Protein AF-A0A261Q715-F1 (afdb_monomer)

pLDDT: mean 82.2, std 13.96, range [48.34, 96.31]

Radius of gyration: 22.32 Å; Cα contacts (8 Å, |Δi|>4): 81; chains: 1; bounding box: 46×29×71 Å

Solvent-accessible surface area (backbone atoms only — not comparable to full-atom values): 5832 Å² total; per-residue (Å²): 136,83,77,63,60,71,58,53,53,52,51,53,54,50,52,54,53,49,51,52,50,48,55,51,48,52,49,50,62,64,71,68,46,83,62,63,54,37,43,53,63,55,51,12,60,76,69,74,50,51,50,66,56,49,53,38,23,46,75,74,29,42,68,35,86,84,82,64,47,71,47,60,46,64,61,49,73,46,96,87,72,46,55,36,26,38,52,69,48,51,51,58,53,47,50,72,75,63,75,124

Nearest PDB structures (foldseek):
  2qww-assembly3_F  TM=3.209E-01  e=4.048E-01  Listeria monocytogenes serotype 4b str. F2365
  2kvv-assembly1_A  TM=5.086E-01  e=2.121E+00  Klebsiella pneumoniae subsp. pneumoniae MGH 78578
  3mcz-assembly1_B  TM=2.932E-01  e=1.985E+00  Burkholderia thailandensis E264
  6j0e-assembly1_A  TM=2.622E-01  e=6.988E+00  Corynebacterium glutamicum ATCC 13032

Foldseek 3Di:
DDDPPVVVVVVVVVVVVVVVVVVVVVVVVVPPDPQQWDFLVRLCVVVVHDSVVLVCLAPVADQQPPPRDGHHQDWDQDPVRTTIHGPVSSVVSVCSRPVD

Structure (mmCIF, N/CA/C/O backbone):
data_AF-A0A261Q715-F1
#
_entry.id   AF-A0A261Q715-F1
#
loop_
_atom_site.group_PDB
_atom_site.id
_atom_site.type_symbol
_atom_site.label_atom_id
_atom_site.label_alt_id
_atom_site.label_comp_id
_atom_site.label_asym_id
_atom_site.label_entity_id
_atom_site.label_seq_id
_atom_site.pdbx_PDB_ins_code
_atom_site.Cartn_x
_atom_site.Cartn_y
_atom_site.Cartn_z
_atom_site.occupancy
_atom_site.B_iso_or_equiv
_atom_site.auth_seq_id
_atom_site.auth_comp_id
_atom_site.auth_asym_id
_atom_site.auth_atom_id
_atom_site.pdbx_PDB_model_num
ATOM 1 N N . MET A 1 1 ? 26.412 -16.867 -49.022 1.00 48.88 1 MET A N 1
ATOM 2 C CA . MET A 1 1 ? 25.679 -15.708 -48.476 1.00 48.88 1 MET A CA 1
ATOM 3 C C . MET A 1 1 ? 26.417 -15.326 -47.204 1.00 48.88 1 MET A C 1
ATOM 5 O O . MET A 1 1 ? 26.223 -15.963 -46.178 1.00 48.88 1 MET A O 1
ATOM 9 N N . GLU A 1 2 ? 27.410 -14.446 -47.324 1.00 55.16 2 GLU A N 1
ATOM 10 C CA . GLU A 1 2 ? 28.254 -14.049 -46.194 1.00 55.16 2 GLU A CA 1
ATOM 11 C C . GLU A 1 2 ? 27.473 -13.051 -45.346 1.00 55.16 2 GLU A C 1
ATOM 13 O O . GLU A 1 2 ? 27.098 -11.979 -45.815 1.00 55.16 2 GLU A O 1
ATOM 18 N N . VAL A 1 3 ? 27.157 -13.434 -44.112 1.00 56.66 3 VAL A N 1
ATOM 19 C CA . VAL A 1 3 ? 26.528 -12.525 -43.157 1.00 56.66 3 VAL A CA 1
ATOM 20 C C . VAL A 1 3 ? 27.563 -11.453 -42.828 1.00 56.66 3 VAL A C 1
ATOM 22 O O . VAL A 1 3 ? 28.637 -11.767 -42.320 1.00 56.66 3 VAL A O 1
ATOM 25 N N . HIS A 1 4 ? 27.266 -10.192 -43.145 1.00 55.81 4 HIS A N 1
ATOM 26 C CA . HIS A 1 4 ? 28.102 -9.045 -42.798 1.00 55.81 4 HIS A CA 1
ATOM 27 C C . HIS A 1 4 ? 28.127 -8.856 -41.269 1.00 55.81 4 HIS A C 1
ATOM 29 O O . HIS A 1 4 ? 27.371 -8.088 -40.676 1.00 55.81 4 HIS A O 1
ATOM 35 N N . ILE A 1 5 ? 29.044 -9.574 -40.614 1.00 61.03 5 ILE A N 1
ATOM 36 C CA . ILE A 1 5 ? 29.339 -9.502 -39.175 1.00 61.03 5 ILE A CA 1
ATOM 37 C C . ILE A 1 5 ? 29.546 -8.052 -38.665 1.00 61.03 5 ILE A C 1
ATOM 39 O O . ILE A 1 5 ? 29.092 -7.754 -37.560 1.00 61.03 5 ILE A O 1
ATOM 43 N N . PRO A 1 6 ? 30.152 -7.106 -39.420 1.00 71.94 6 PRO A N 1
ATOM 44 C CA . PRO A 1 6 ? 30.354 -5.736 -38.936 1.00 71.94 6 PRO A CA 1
ATOM 45 C C . PRO A 1 6 ? 29.058 -4.948 -38.706 1.00 71.94 6 PRO A C 1
ATOM 47 O O . PRO A 1 6 ? 28.994 -4.108 -37.809 1.00 71.94 6 PRO A O 1
ATOM 50 N N . GLU A 1 7 ? 28.028 -5.199 -39.510 1.00 71.69 7 GLU A N 1
ATOM 51 C CA . GLU A 1 7 ? 26.746 -4.493 -39.425 1.00 71.69 7 GLU A CA 1
ATOM 52 C C . GLU A 1 7 ? 25.913 -5.020 -38.257 1.00 71.69 7 GLU A C 1
ATOM 54 O O . GLU A 1 7 ? 25.333 -4.233 -37.508 1.00 71.69 7 GLU A O 1
ATOM 59 N N . LEU A 1 8 ? 25.959 -6.335 -38.022 1.00 73.56 8 LEU A N 1
ATOM 60 C CA . LEU A 1 8 ? 25.335 -6.969 -36.863 1.00 73.56 8 LEU A CA 1
ATOM 61 C C . LEU A 1 8 ? 25.945 -6.470 -35.545 1.00 73.56 8 LEU A C 1
ATOM 63 O O . LEU A 1 8 ? 25.216 -6.110 -34.623 1.00 73.56 8 LEU A O 1
ATOM 67 N N . THR A 1 9 ? 27.274 -6.365 -35.466 1.00 76.75 9 THR A N 1
ATOM 68 C CA . THR A 1 9 ? 27.962 -5.835 -34.276 1.00 76.75 9 THR A CA 1
ATOM 69 C C . THR A 1 9 ? 27.610 -4.368 -34.014 1.00 76.75 9 THR A C 1
ATOM 71 O O . THR A 1 9 ? 27.403 -3.976 -32.862 1.00 76.75 9 THR A O 1
ATOM 74 N N . LYS A 1 10 ? 27.478 -3.548 -35.068 1.00 79.44 10 LYS A N 1
ATOM 75 C CA . LYS A 1 10 ? 27.022 -2.152 -34.942 1.00 79.44 10 LYS A CA 1
ATOM 76 C C . LYS A 1 10 ? 25.588 -2.065 -34.416 1.00 79.44 10 LYS A C 1
ATOM 78 O O . LYS A 1 10 ? 25.329 -1.258 -33.527 1.00 79.44 10 LYS A O 1
ATOM 83 N N . LEU A 1 11 ? 24.688 -2.911 -34.918 1.00 80.75 11 LEU A N 1
ATOM 84 C CA . LEU A 1 11 ? 23.298 -2.992 -34.456 1.00 80.75 11 LEU A CA 1
ATOM 85 C C . LEU A 1 11 ? 23.208 -3.396 -32.980 1.00 80.75 11 LEU A C 1
ATOM 87 O O . LEU A 1 11 ? 22.521 -2.731 -32.210 1.00 80.75 11 LEU A O 1
ATOM 91 N N . LEU A 1 12 ? 23.952 -4.421 -32.560 1.00 76.62 12 LEU A N 1
ATOM 92 C CA . LEU A 1 12 ? 23.971 -4.866 -31.162 1.00 76.62 12 LEU A CA 1
ATOM 93 C C . LEU A 1 12 ? 24.499 -3.775 -30.221 1.00 76.62 12 LEU A C 1
ATOM 95 O O . LEU A 1 12 ? 23.894 -3.497 -29.190 1.00 76.62 12 LEU A O 1
ATOM 99 N N . THR A 1 13 ? 25.555 -3.070 -30.632 1.00 82.12 13 THR A N 1
ATOM 100 C CA . THR A 1 13 ? 26.111 -1.955 -29.850 1.00 82.12 13 THR A CA 1
ATOM 101 C C . THR A 1 13 ? 25.099 -0.813 -29.688 1.00 82.12 13 THR A C 1
ATOM 103 O O . THR A 1 13 ? 25.008 -0.207 -28.621 1.00 82.12 13 THR A O 1
ATOM 106 N N . GLN A 1 14 ? 24.307 -0.515 -30.725 1.00 85.00 14 GLN A N 1
ATOM 107 C CA . GLN A 1 14 ? 23.246 0.495 -30.650 1.00 85.00 14 GLN A CA 1
ATOM 108 C C . GLN A 1 14 ? 22.105 0.070 -29.718 1.00 85.00 14 GLN A C 1
ATOM 110 O O . GLN A 1 14 ? 21.614 0.896 -28.950 1.00 85.00 14 GLN A O 1
ATOM 115 N N . VAL A 1 15 ? 21.715 -1.207 -29.742 1.00 82.62 15 VAL A N 1
ATOM 116 C CA . VAL A 1 15 ? 20.693 -1.759 -28.837 1.00 82.62 15 VAL A CA 1
ATOM 117 C C . VAL A 1 15 ? 21.141 -1.675 -27.374 1.00 82.62 15 VAL A C 1
ATOM 119 O O . VAL A 1 15 ? 20.350 -1.263 -26.522 1.00 82.62 15 VAL A O 1
ATOM 122 N N . ASP A 1 16 ? 22.406 -1.975 -27.074 1.00 82.56 16 ASP A N 1
ATOM 123 C CA . ASP A 1 16 ? 22.956 -1.869 -25.714 1.00 82.56 16 ASP A CA 1
ATOM 124 C C . ASP A 1 16 ? 23.015 -0.420 -25.216 1.00 82.56 16 ASP A C 1
ATOM 12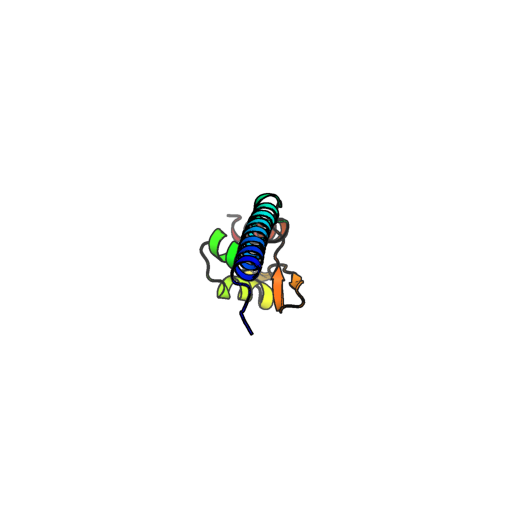6 O O . ASP A 1 16 ? 22.712 -0.128 -24.053 1.00 82.56 16 ASP A O 1
ATOM 130 N N . LEU A 1 17 ? 23.379 0.517 -26.095 1.00 88.12 17 LEU A N 1
ATOM 131 C CA . LEU A 1 17 ? 23.379 1.948 -25.789 1.00 88.12 17 LEU A CA 1
ATOM 132 C C . LEU A 1 17 ? 21.967 2.459 -25.495 1.00 88.12 17 LEU A C 1
ATOM 134 O O . LEU A 1 17 ? 21.769 3.155 -24.497 1.00 88.12 17 LEU A O 1
ATOM 138 N N . LEU A 1 18 ? 20.988 2.074 -26.316 1.00 82.12 18 LEU A N 1
ATOM 139 C CA . LEU A 1 18 ? 19.586 2.443 -26.126 1.00 82.12 18 LEU A CA 1
ATOM 140 C C . LEU A 1 18 ? 19.010 1.836 -24.844 1.00 82.12 18 LEU A C 1
ATOM 142 O O . LEU A 1 18 ? 18.349 2.543 -24.088 1.00 82.12 18 LEU A O 1
ATOM 146 N N . SER A 1 19 ? 19.317 0.572 -24.546 1.00 79.25 19 SER A N 1
ATOM 147 C CA . SER A 1 19 ? 18.870 -0.098 -23.315 1.00 79.25 19 SER A CA 1
ATOM 148 C C . SER A 1 19 ? 19.431 0.591 -22.070 1.00 79.25 19 SER A C 1
ATOM 150 O O . SER A 1 19 ? 18.693 0.899 -21.135 1.00 79.25 19 SER A O 1
ATOM 152 N N . ASN A 1 20 ? 20.720 0.943 -22.087 1.00 81.44 20 ASN A N 1
ATOM 153 C CA . ASN A 1 20 ? 21.346 1.698 -21.002 1.00 81.44 20 ASN A CA 1
AT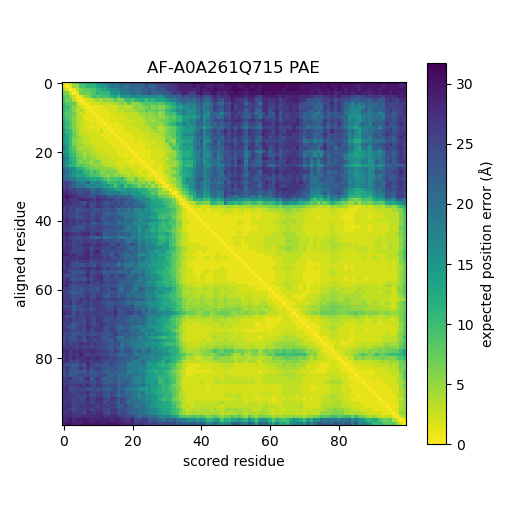OM 154 C C . ASN A 1 20 ? 20.756 3.106 -20.834 1.00 81.44 20 ASN A C 1
ATOM 156 O O . ASN A 1 20 ? 20.605 3.582 -19.705 1.00 81.44 20 ASN A O 1
ATOM 160 N N . GLN A 1 21 ? 20.430 3.791 -21.933 1.00 78.88 21 GLN A N 1
ATOM 161 C CA . GLN A 1 21 ? 19.768 5.095 -21.880 1.00 78.88 21 GLN A CA 1
ATOM 162 C C . GLN A 1 21 ? 18.347 4.983 -21.320 1.00 78.88 21 GLN A C 1
ATOM 164 O O . GLN A 1 21 ? 17.981 5.797 -20.472 1.00 78.88 21 GLN A O 1
ATOM 169 N N . LEU A 1 22 ? 17.590 3.952 -21.709 1.00 77.88 22 LEU A N 1
ATOM 170 C CA . LEU A 1 22 ? 16.246 3.696 -21.194 1.00 77.88 22 LEU A CA 1
ATOM 171 C C . LEU A 1 22 ? 16.275 3.444 -19.684 1.00 77.88 22 LEU A C 1
ATOM 173 O O . LEU A 1 22 ? 15.578 4.130 -18.946 1.00 77.88 22 LEU A O 1
ATOM 177 N N . SER A 1 23 ? 17.158 2.562 -19.205 1.00 67.56 23 SER A N 1
ATOM 178 C CA . SER A 1 23 ? 17.278 2.268 -17.771 1.00 67.56 23 SER A CA 1
ATOM 179 C C . SER A 1 23 ? 17.727 3.480 -16.949 1.00 67.56 23 SER A C 1
ATOM 181 O O . SER A 1 23 ? 17.283 3.671 -15.816 1.00 67.56 23 SER A O 1
ATOM 183 N N . ARG A 1 24 ? 18.588 4.346 -17.503 1.00 73.50 24 ARG A N 1
ATOM 184 C CA . ARG A 1 24 ? 18.956 5.617 -16.854 1.00 73.50 24 ARG A CA 1
ATOM 185 C C . ARG A 1 24 ? 17.787 6.596 -16.821 1.00 73.50 24 ARG A C 1
ATOM 187 O O . ARG A 1 24 ? 17.591 7.246 -15.799 1.00 73.50 24 ARG A O 1
ATOM 194 N N . MET A 1 25 ? 17.011 6.695 -17.900 1.00 70.69 25 MET A N 1
ATOM 195 C CA . MET A 1 25 ? 15.800 7.515 -17.930 1.00 70.69 25 MET A CA 1
ATOM 196 C C . MET A 1 25 ? 14.771 6.996 -16.932 1.00 70.69 25 MET A C 1
ATOM 198 O O . MET A 1 25 ? 14.284 7.787 -16.138 1.00 70.69 25 MET A O 1
ATOM 202 N N . GLU A 1 26 ? 14.502 5.692 -16.894 1.00 64.06 26 GLU A N 1
ATOM 203 C CA . GLU A 1 26 ? 13.641 5.054 -15.894 1.00 64.06 26 GLU A CA 1
ATOM 204 C C . GLU A 1 26 ? 14.096 5.404 -14.477 1.00 64.06 26 GLU A C 1
ATOM 206 O O . GLU A 1 26 ? 13.304 5.896 -13.676 1.00 64.06 26 GLU A O 1
ATOM 211 N N . ARG A 1 27 ? 15.391 5.264 -14.178 1.00 63.97 27 ARG A N 1
ATOM 212 C CA . ARG A 1 27 ? 15.949 5.640 -12.876 1.00 63.97 27 ARG A CA 1
ATOM 213 C C . ARG A 1 27 ? 15.741 7.121 -12.552 1.00 63.97 27 ARG A C 1
ATOM 215 O O . ARG A 1 27 ? 15.326 7.433 -11.443 1.00 63.97 27 ARG A O 1
ATOM 222 N N . LEU A 1 28 ? 15.940 8.022 -13.515 1.00 55.75 28 LEU A N 1
ATOM 223 C CA . LEU A 1 28 ? 15.682 9.457 -13.349 1.00 55.75 28 LEU A CA 1
ATOM 224 C C . LEU A 1 28 ? 14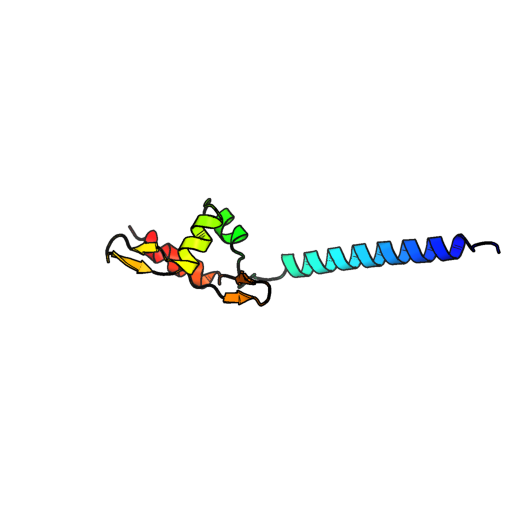.185 9.774 -13.187 1.00 55.75 28 LEU A C 1
ATOM 226 O O . LEU A 1 28 ? 13.834 10.647 -12.393 1.00 55.75 28 LEU A O 1
ATOM 230 N N . PHE A 1 29 ? 13.302 9.046 -13.875 1.00 56.44 29 PHE A N 1
ATOM 231 C CA . PHE A 1 29 ? 11.854 9.111 -13.672 1.00 56.44 29 PHE A CA 1
ATOM 232 C C . PHE A 1 29 ? 11.464 8.643 -12.261 1.00 56.44 29 PHE A C 1
ATOM 234 O O . PHE A 1 29 ? 10.548 9.211 -11.668 1.00 56.44 29 PHE A O 1
ATOM 241 N N . PHE A 1 30 ? 12.168 7.656 -11.696 1.00 53.16 30 PHE A N 1
ATOM 242 C CA . PHE A 1 30 ? 11.911 7.150 -10.346 1.00 53.16 30 PHE A CA 1
ATOM 243 C C . PHE A 1 30 ? 12.552 7.983 -9.225 1.00 53.16 30 PHE A C 1
ATOM 245 O O . PHE A 1 30 ? 11.977 8.036 -8.137 1.00 53.16 30 PHE A O 1
ATOM 252 N N . GLU A 1 31 ? 13.705 8.614 -9.467 1.00 55.03 31 GLU A N 1
ATOM 253 C CA . GLU A 1 31 ? 14.466 9.387 -8.471 1.00 55.03 31 GLU A CA 1
ATOM 254 C C . GLU A 1 31 ? 14.004 10.852 -8.352 1.00 55.03 31 GLU A C 1
ATOM 256 O O . GLU A 1 31 ? 14.163 11.441 -7.286 1.00 55.03 31 GLU A O 1
ATOM 261 N N . LYS A 1 32 ? 13.403 11.452 -9.395 1.00 48.91 32 LYS A N 1
ATOM 262 C CA . LYS A 1 32 ? 12.966 12.867 -9.372 1.00 48.91 32 LYS A CA 1
ATOM 263 C C . LYS A 1 32 ? 11.486 13.117 -9.086 1.00 48.91 32 LYS A C 1
ATOM 265 O O . LYS A 1 32 ? 11.083 14.275 -9.008 1.00 48.91 32 LYS A O 1
ATOM 270 N N . GLN A 1 33 ? 10.668 12.083 -8.934 1.00 48.34 33 GLN A N 1
ATOM 271 C CA . GLN A 1 33 ? 9.291 12.286 -8.500 1.00 48.34 33 GLN A CA 1
ATOM 272 C C . GLN A 1 33 ? 9.259 12.295 -6.971 1.00 48.34 33 GLN A C 1
ATOM 274 O O . GLN A 1 33 ? 9.464 11.256 -6.346 1.00 48.34 33 GLN A O 1
ATOM 279 N N . ASP A 1 34 ? 8.911 13.441 -6.372 1.00 50.91 34 ASP A N 1
ATOM 280 C CA . ASP A 1 34 ? 7.969 13.425 -5.248 1.00 50.91 34 ASP A CA 1
ATOM 281 C C . ASP A 1 34 ? 6.925 12.384 -5.634 1.00 50.91 34 ASP A C 1
ATOM 283 O O . ASP A 1 34 ? 6.218 12.594 -6.614 1.00 50.91 34 ASP A O 1
ATOM 287 N N . LYS A 1 35 ? 6.923 11.198 -5.024 1.00 59.25 35 LYS A N 1
ATOM 288 C CA . LYS A 1 35 ? 5.961 10.157 -5.387 1.00 59.25 35 LYS A CA 1
ATOM 289 C C . LYS A 1 35 ? 4.684 10.503 -4.630 1.00 59.25 35 LYS A C 1
ATOM 291 O O . LYS A 1 35 ? 4.570 10.083 -3.476 1.00 59.25 35 LYS A O 1
ATOM 296 N N . PRO A 1 36 ? 3.697 11.228 -5.213 1.00 67.94 36 PRO A N 1
ATOM 297 C CA . PRO A 1 36 ? 2.440 11.469 -4.517 1.00 67.94 36 PRO A CA 1
ATOM 298 C C . PRO A 1 36 ? 1.767 10.148 -4.157 1.00 67.94 36 PRO A C 1
ATOM 300 O O . PRO A 1 36 ? 0.975 10.125 -3.222 1.00 67.94 36 PRO A O 1
ATOM 303 N N . PHE A 1 37 ? 2.109 9.062 -4.866 1.00 82.81 37 PHE A N 1
ATOM 304 C CA . PHE A 1 37 ? 1.588 7.723 -4.660 1.00 82.81 37 PHE A CA 1
ATOM 305 C C . PHE A 1 37 ? 2.673 6.704 -4.299 1.00 82.81 37 PHE A C 1
ATOM 307 O O . PHE A 1 37 ? 3.633 6.497 -5.040 1.00 82.81 37 PHE A O 1
ATOM 314 N N . LEU A 1 38 ? 2.433 5.990 -3.210 1.00 89.50 38 LEU A N 1
ATOM 315 C CA . LEU A 1 38 ? 3.182 4.839 -2.729 1.00 89.50 38 LEU 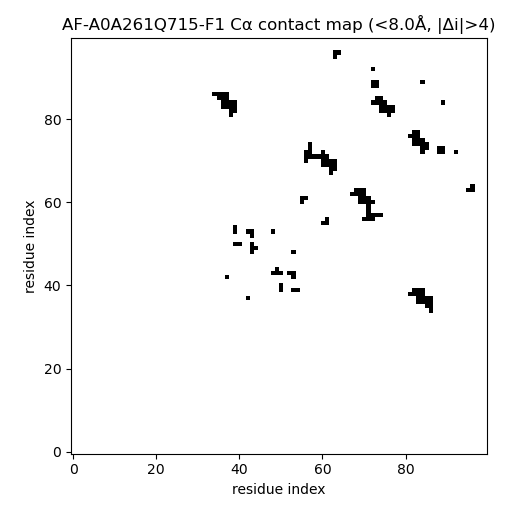A CA 1
ATOM 316 C C . LEU A 1 38 ? 2.515 3.550 -3.216 1.00 89.50 38 LEU A C 1
ATOM 318 O O . LEU A 1 38 ? 1.290 3.478 -3.360 1.00 89.50 38 LEU A O 1
ATOM 322 N N . THR A 1 39 ? 3.309 2.523 -3.495 1.00 92.50 39 THR A N 1
ATOM 323 C CA . THR A 1 39 ? 2.787 1.170 -3.724 1.00 92.50 39 THR A CA 1
ATOM 324 C C . THR A 1 39 ? 2.479 0.478 -2.395 1.00 92.50 39 THR A C 1
ATOM 326 O O . THR A 1 39 ? 2.906 0.921 -1.331 1.00 92.50 39 THR A O 1
ATOM 329 N N . VAL A 1 40 ? 1.755 -0.644 -2.444 1.00 93.06 40 VAL A N 1
ATOM 330 C CA . VAL A 1 40 ? 1.520 -1.490 -1.258 1.00 93.06 40 VAL A CA 1
ATOM 331 C C . VAL A 1 40 ? 2.837 -1.890 -0.592 1.00 93.06 40 VAL A C 1
ATOM 333 O O . VAL A 1 40 ? 2.938 -1.817 0.628 1.00 93.06 40 VAL A O 1
ATOM 336 N N . THR A 1 41 ? 3.830 -2.278 -1.391 1.00 91.50 41 THR A N 1
ATOM 337 C CA . THR A 1 41 ? 5.135 -2.742 -0.914 1.00 91.50 41 THR A CA 1
ATOM 338 C C . THR A 1 41 ? 5.953 -1.605 -0.298 1.00 91.50 41 THR A C 1
ATOM 340 O O . THR A 1 41 ? 6.595 -1.808 0.732 1.00 91.50 41 THR A O 1
ATOM 343 N N . ASP A 1 42 ? 5.870 -0.388 -0.852 1.00 91.38 42 ASP A N 1
ATOM 344 C CA . ASP A 1 42 ? 6.504 0.797 -0.252 1.00 91.38 42 ASP A CA 1
ATOM 345 C C . ASP A 1 42 ? 5.932 1.063 1.148 1.00 91.38 42 ASP A C 1
ATOM 347 O O . ASP A 1 42 ? 6.678 1.198 2.115 1.00 91.38 42 ASP A O 1
ATOM 351 N N . VAL A 1 43 ? 4.600 1.062 1.277 1.00 92.44 43 VAL A N 1
ATOM 352 C CA . VAL A 1 43 ? 3.917 1.295 2.561 1.00 92.44 43 VAL A CA 1
ATOM 353 C C . VAL A 1 43 ? 4.192 0.174 3.562 1.00 92.44 43 VAL A C 1
ATOM 355 O O . VAL A 1 43 ? 4.410 0.435 4.744 1.00 92.44 43 VAL A O 1
ATOM 358 N N . ALA A 1 44 ? 4.197 -1.077 3.104 1.00 92.88 44 ALA A N 1
ATOM 359 C CA . ALA A 1 44 ? 4.529 -2.231 3.930 1.00 92.88 44 ALA A CA 1
ATOM 360 C C . ALA A 1 44 ? 5.948 -2.108 4.504 1.00 92.88 44 ALA A C 1
ATOM 362 O O . ALA A 1 44 ? 6.149 -2.294 5.704 1.00 92.88 44 ALA A O 1
ATOM 363 N N . THR A 1 45 ? 6.906 -1.700 3.670 1.00 92.00 45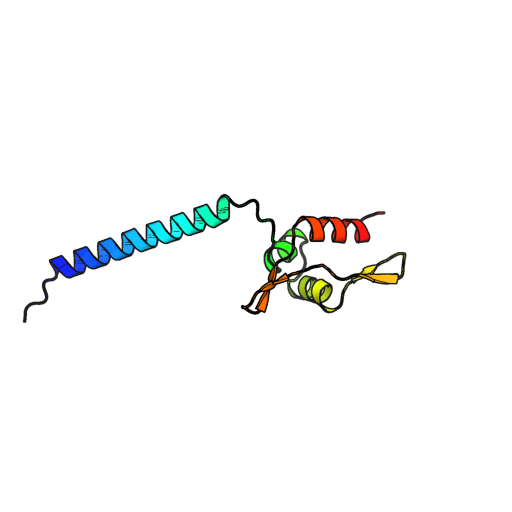 THR A N 1
ATOM 364 C CA . THR A 1 45 ? 8.294 -1.460 4.078 1.00 92.00 45 THR A CA 1
ATOM 365 C C . THR A 1 45 ? 8.394 -0.302 5.073 1.00 92.00 45 THR A C 1
ATOM 367 O O . THR A 1 45 ? 9.007 -0.458 6.128 1.00 92.00 45 THR A O 1
ATOM 370 N N . GLU A 1 46 ? 7.748 0.833 4.783 1.00 90.31 46 GLU A N 1
ATOM 371 C CA . GLU A 1 46 ? 7.769 2.037 5.628 1.00 90.31 46 GLU A CA 1
ATOM 372 C C . GLU A 1 46 ? 7.204 1.757 7.032 1.00 90.31 46 GLU A C 1
ATOM 374 O O . GLU A 1 46 ? 7.773 2.185 8.035 1.00 90.31 46 GLU A O 1
ATOM 379 N N . LEU A 1 47 ? 6.134 0.960 7.120 1.00 89.88 47 LEU A N 1
ATOM 380 C CA . LEU A 1 47 ? 5.481 0.619 8.387 1.00 89.88 47 LEU A CA 1
ATOM 381 C C . LEU A 1 47 ? 5.997 -0.667 9.041 1.00 89.88 47 LEU A C 1
ATOM 383 O O . LEU A 1 47 ? 5.530 -1.018 10.125 1.00 89.88 47 LEU A O 1
ATOM 387 N N . ARG A 1 48 ? 6.944 -1.373 8.407 1.00 91.94 48 ARG A N 1
ATOM 388 C CA . ARG A 1 48 ? 7.429 -2.700 8.833 1.00 91.94 48 ARG A CA 1
ATOM 389 C C . ARG A 1 48 ? 6.287 -3.705 9.029 1.00 91.94 48 ARG A C 1
ATOM 391 O O . ARG A 1 48 ? 6.239 -4.449 10.007 1.00 91.94 48 ARG A O 1
ATOM 398 N N . LEU A 1 49 ? 5.352 -3.705 8.086 1.00 93.38 49 LEU A N 1
ATOM 399 C CA . LEU A 1 49 ? 4.203 -4.604 8.025 1.00 93.38 49 LEU A CA 1
ATOM 400 C C . LEU A 1 49 ? 4.277 -5.465 6.764 1.00 93.38 49 LEU A C 1
ATOM 402 O O . LEU A 1 49 ? 5.076 -5.219 5.870 1.00 93.38 49 LEU A O 1
ATOM 406 N N . SER A 1 50 ? 3.421 -6.480 6.673 1.00 96.12 50 SER A N 1
ATOM 407 C CA . SER A 1 50 ? 3.297 -7.278 5.452 1.00 96.12 50 SER A CA 1
ATOM 408 C C . SER A 1 50 ? 2.381 -6.612 4.422 1.00 96.12 50 SER A C 1
ATOM 410 O O . SER A 1 50 ? 1.368 -6.004 4.780 1.00 96.12 50 SER A O 1
ATOM 412 N N . ASP A 1 51 ? 2.645 -6.838 3.132 1.00 93.56 51 ASP A N 1
ATOM 413 C CA . ASP A 1 51 ? 1.765 -6.433 2.024 1.00 93.56 51 ASP A CA 1
ATOM 414 C C . ASP A 1 51 ? 0.318 -6.907 2.221 1.00 93.56 51 ASP A C 1
ATOM 416 O O . ASP A 1 51 ? -0.636 -6.206 1.875 1.00 93.56 51 ASP A O 1
ATOM 420 N N . TYR A 1 52 ? 0.139 -8.095 2.808 1.00 96.31 52 TYR A N 1
ATOM 421 C CA . TYR A 1 52 ? -1.175 -8.630 3.161 1.00 96.31 52 TYR A CA 1
ATOM 422 C C . TYR A 1 52 ? -1.922 -7.717 4.141 1.00 96.31 52 TYR A C 1
ATOM 424 O O . TYR A 1 52 ? -3.111 -7.457 3.958 1.00 96.31 52 TYR A O 1
ATOM 432 N N . THR A 1 53 ? -1.225 -7.190 5.148 1.00 95.19 53 THR A N 1
ATOM 433 C CA . THR A 1 53 ? -1.803 -6.286 6.152 1.00 95.19 53 THR A CA 1
ATOM 434 C C . THR A 1 53 ? -2.256 -4.982 5.508 1.00 95.19 53 THR A C 1
ATOM 436 O O . THR A 1 53 ? -3.387 -4.548 5.721 1.00 95.19 53 THR A O 1
ATOM 439 N N . ILE A 1 54 ? -1.420 -4.403 4.644 1.00 96.19 54 ILE A N 1
ATOM 440 C CA . ILE A 1 54 ? -1.754 -3.171 3.921 1.00 96.19 54 ILE A CA 1
ATOM 441 C C . ILE A 1 54 ? -2.951 -3.402 2.984 1.00 96.19 54 ILE A C 1
ATOM 443 O O . ILE A 1 54 ? -3.916 -2.638 3.006 1.00 96.19 54 ILE A O 1
ATOM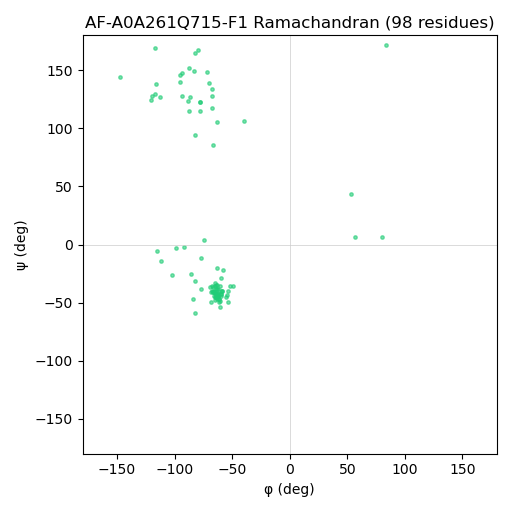 447 N N . LYS A 1 55 ? -2.975 -4.512 2.232 1.00 95.81 55 LYS A N 1
ATOM 448 C CA . LYS A 1 55 ? -4.137 -4.904 1.410 1.00 95.81 55 LYS A CA 1
ATOM 449 C C . LYS A 1 55 ? -5.399 -5.127 2.246 1.00 95.81 55 LYS A C 1
ATOM 451 O O . LYS A 1 55 ? -6.496 -4.813 1.780 1.00 95.81 55 LYS A O 1
ATOM 456 N N . ALA A 1 56 ? -5.279 -5.659 3.461 1.00 96.31 56 ALA A N 1
ATOM 457 C CA . ALA A 1 56 ? -6.410 -5.813 4.368 1.00 96.31 56 ALA A CA 1
ATOM 458 C C . ALA A 1 56 ? -6.944 -4.450 4.829 1.00 96.31 56 ALA A C 1
ATOM 460 O O . ALA A 1 56 ? -8.158 -4.257 4.837 1.00 96.31 56 ALA A O 1
ATOM 461 N N . TRP A 1 57 ? -6.079 -3.480 5.129 1.00 95.88 57 TRP A N 1
ATOM 462 C CA . TRP A 1 57 ? -6.506 -2.121 5.479 1.00 95.88 57 TRP A CA 1
ATOM 463 C C . TRP A 1 57 ? -7.201 -1.400 4.324 1.00 95.88 57 TRP A C 1
ATOM 465 O O . TRP A 1 57 ? -8.172 -0.685 4.558 1.00 95.88 57 TRP A O 1
ATOM 475 N N . ILE A 1 58 ? -6.769 -1.633 3.085 1.00 95.56 58 ILE A N 1
ATOM 476 C CA . ILE A 1 58 ? -7.435 -1.082 1.897 1.00 95.56 58 ILE A CA 1
ATOM 477 C C . ILE A 1 58 ? -8.817 -1.726 1.700 1.00 95.56 58 ILE A C 1
ATOM 479 O O . ILE A 1 58 ? -9.821 -1.038 1.541 1.00 95.56 58 ILE A O 1
ATOM 483 N N . ASN A 1 59 ? -8.897 -3.060 1.733 1.00 95.75 59 ASN A N 1
ATOM 484 C CA . ASN A 1 59 ? -10.120 -3.773 1.348 1.00 95.75 59 ASN A CA 1
ATOM 485 C C . ASN A 1 59 ? -11.144 -3.888 2.483 1.00 95.75 59 ASN A C 1
ATOM 487 O O . ASN A 1 59 ? -12.337 -3.636 2.289 1.00 95.75 59 ASN A O 1
ATOM 491 N N . LYS A 1 60 ? -10.678 -4.281 3.670 1.00 95.44 60 LYS A N 1
ATOM 492 C CA . LYS A 1 60 ? -11.502 -4.579 4.852 1.00 95.44 60 LYS A CA 1
ATOM 493 C C . LYS A 1 60 ? -11.486 -3.443 5.870 1.00 95.44 60 LYS A C 1
ATOM 495 O O . LYS A 1 60 ? -12.463 -3.273 6.588 1.00 95.44 60 LYS A O 1
ATOM 500 N N . GLY A 1 61 ? -10.422 -2.646 5.893 1.00 94.31 61 GLY A N 1
ATOM 501 C CA . GLY A 1 61 ? -10.221 -1.599 6.887 1.00 94.31 61 GLY A CA 1
ATOM 502 C C . GLY A 1 61 ? -9.618 -2.111 8.187 1.00 94.31 61 GLY A C 1
ATOM 503 O O . GLY A 1 61 ? -9.462 -3.311 8.417 1.00 94.31 61 GLY A O 1
ATOM 504 N N . ARG A 1 62 ? -9.259 -1.162 9.045 1.00 93.75 62 ARG A N 1
ATOM 505 C CA . ARG A 1 62 ? -8.731 -1.374 10.389 1.00 93.75 62 ARG A CA 1
ATOM 506 C C . ARG A 1 62 ? -9.711 -0.788 11.399 1.00 93.75 62 ARG A C 1
ATOM 508 O O . ARG A 1 62 ? -10.270 0.287 11.191 1.00 93.75 62 ARG A O 1
ATOM 515 N N . LYS A 1 63 ? -9.937 -1.501 12.500 1.00 93.44 63 LYS A N 1
ATOM 516 C CA . LYS A 1 63 ? -10.821 -1.041 13.575 1.00 93.44 63 LYS A CA 1
ATOM 517 C C . LYS A 1 63 ? -10.111 0.006 14.432 1.00 93.44 63 LYS A C 1
ATOM 519 O O . LYS A 1 63 ? -9.047 -0.280 14.978 1.00 93.44 63 LYS A O 1
ATOM 524 N N . HIS A 1 64 ? -10.697 1.192 14.552 1.00 91.19 64 HIS A N 1
ATOM 525 C CA . HIS A 1 64 ? -10.178 2.279 15.378 1.00 91.19 64 HIS A CA 1
ATOM 526 C C . HIS A 1 64 ? -10.259 1.909 16.870 1.00 91.19 64 HIS A C 1
ATOM 528 O O . HIS A 1 64 ? -11.314 1.438 17.310 1.00 91.19 64 HIS A O 1
ATOM 534 N N . PRO A 1 65 ? -9.197 2.129 17.669 1.00 86.06 65 PRO A N 1
ATOM 535 C CA . PRO A 1 65 ? -9.134 1.666 19.057 1.00 86.06 65 PRO A CA 1
ATOM 536 C C . PRO A 1 65 ? -10.203 2.305 19.954 1.00 86.06 65 PRO A C 1
ATOM 538 O O . PRO A 1 65 ? -10.868 1.599 20.706 1.00 86.06 65 PRO A O 1
ATOM 541 N N . GLN A 1 66 ? -10.423 3.617 19.827 1.00 87.06 66 GLN A N 1
ATOM 542 C CA . GLN A 1 66 ? -11.391 4.352 20.655 1.00 87.06 66 GLN A CA 1
ATOM 543 C C . GLN A 1 66 ? -12.835 4.232 20.137 1.00 87.06 66 GLN A C 1
ATOM 545 O O . GLN A 1 66 ? -13.714 3.715 20.819 1.00 87.06 66 GLN A O 1
ATOM 550 N N . THR A 1 67 ? -13.091 4.661 18.897 1.00 91.12 67 THR A N 1
ATOM 551 C CA . THR A 1 67 ? -14.456 4.731 18.339 1.00 91.12 67 THR A CA 1
ATOM 552 C C . THR A 1 67 ? -15.032 3.379 17.911 1.00 91.12 67 THR A C 1
ATOM 554 O O . THR A 1 67 ? -16.216 3.298 17.590 1.00 91.12 67 THR A O 1
ATOM 557 N N . ARG A 1 68 ? -14.210 2.319 17.850 1.00 89.06 68 ARG A N 1
ATOM 558 C CA . ARG A 1 68 ? -14.552 0.979 17.331 1.00 89.06 68 ARG A CA 1
ATOM 559 C C . ARG A 1 68 ? -15.074 0.945 15.887 1.00 89.06 68 ARG A C 1
ATOM 561 O O . ARG A 1 68 ? -15.448 -0.132 15.418 1.00 89.06 68 ARG A O 1
ATOM 568 N N . LYS A 1 69 ? -15.063 2.073 15.172 1.00 91.25 69 LYS A N 1
ATOM 569 C CA . LYS A 1 69 ? -15.431 2.163 13.755 1.00 91.25 69 LYS A CA 1
ATOM 570 C C . LYS A 1 69 ? -14.349 1.524 12.886 1.00 91.25 69 LYS A C 1
ATOM 572 O O . LYS A 1 69 ? -13.169 1.547 13.234 1.00 91.25 69 LYS A O 1
ATOM 577 N N . VAL A 1 70 ? -14.749 0.947 11.757 1.00 94.31 70 VAL A N 1
ATOM 578 C CA . VAL A 1 70 ? -13.819 0.412 10.755 1.00 94.31 70 VAL A CA 1
ATOM 579 C C . VAL A 1 70 ? -13.458 1.529 9.783 1.00 94.31 70 VAL A C 1
ATOM 581 O O . VAL A 1 70 ? -14.344 2.118 9.171 1.00 94.31 70 VAL A O 1
ATOM 584 N N . ILE A 1 71 ? -12.165 1.813 9.650 1.00 93.75 71 ILE A N 1
ATOM 585 C CA . ILE A 1 71 ? -11.626 2.864 8.782 1.00 93.75 71 ILE A CA 1
ATOM 586 C C . ILE A 1 71 ? -10.747 2.198 7.727 1.00 93.75 71 ILE A C 1
ATOM 588 O O . ILE A 1 71 ? -9.897 1.371 8.060 1.00 93.75 71 ILE A O 1
ATOM 592 N N . LYS A 1 72 ? -10.969 2.517 6.451 1.00 95.62 72 LYS A N 1
ATOM 593 C CA . LYS A 1 72 ? -10.182 1.973 5.337 1.00 95.62 72 LYS A CA 1
ATOM 594 C C . LYS A 1 72 ? -9.033 2.904 4.978 1.00 95.62 72 LYS A C 1
ATOM 596 O O . LYS A 1 72 ? -9.164 4.118 5.098 1.00 95.62 72 LYS A O 1
ATOM 601 N N . LEU A 1 73 ? -7.927 2.320 4.525 1.00 95.12 73 LEU A N 1
ATOM 602 C CA . LEU A 1 73 ? -6.847 3.078 3.903 1.00 95.12 73 LEU A CA 1
ATOM 603 C C . LEU A 1 73 ? -7.254 3.414 2.465 1.00 95.12 73 LEU A C 1
ATOM 605 O O . LEU A 1 73 ? -7.536 2.509 1.676 1.00 95.12 73 LEU A O 1
ATOM 609 N N . ASN A 1 74 ? -7.278 4.702 2.131 1.00 92.56 74 ASN A N 1
ATOM 610 C CA . ASN A 1 74 ? -7.605 5.149 0.783 1.00 92.56 74 ASN A CA 1
ATOM 611 C C . ASN A 1 74 ? -6.510 4.725 -0.202 1.00 92.56 74 ASN A C 1
ATOM 613 O O . ASN A 1 74 ? -5.325 4.989 -0.000 1.00 92.56 74 ASN A O 1
ATOM 617 N N . ALA A 1 75 ? -6.923 4.071 -1.284 1.00 93.88 75 ALA A N 1
ATOM 618 C CA . ALA A 1 75 ? -6.041 3.672 -2.368 1.00 93.88 75 ALA A CA 1
ATOM 619 C C . ALA A 1 75 ? -6.782 3.712 -3.707 1.00 93.88 75 ALA A C 1
ATOM 621 O O . ALA A 1 75 ? -7.957 3.355 -3.796 1.00 93.88 75 ALA A O 1
ATOM 622 N N . VAL A 1 76 ? -6.070 4.106 -4.758 1.00 90.12 76 VAL A N 1
ATOM 623 C CA . VAL A 1 76 ? -6.532 4.064 -6.145 1.00 90.12 76 VAL A CA 1
ATOM 624 C C . VAL A 1 76 ? -6.068 2.750 -6.760 1.00 90.12 76 VAL A C 1
ATOM 626 O O . VAL A 1 76 ? -4.885 2.413 -6.687 1.00 90.12 76 VAL A O 1
ATOM 629 N N . LYS A 1 77 ? -6.988 1.990 -7.353 1.00 89.00 77 LYS A N 1
ATOM 630 C CA . LYS A 1 77 ? -6.650 0.776 -8.100 1.00 89.00 77 LYS A CA 1
ATOM 631 C C . LYS A 1 77 ? -6.317 1.162 -9.542 1.00 89.00 77 LYS A C 1
ATOM 633 O O . LYS A 1 77 ? -7.103 1.860 -10.170 1.00 89.00 77 LYS A O 1
ATOM 638 N N . THR A 1 78 ? -5.156 0.749 -10.036 1.00 84.94 78 THR A N 1
ATOM 639 C CA . THR A 1 78 ? -4.760 0.943 -11.437 1.00 84.94 78 THR A CA 1
ATOM 640 C C . THR A 1 78 ? -5.373 -0.138 -12.324 1.00 84.94 78 THR A C 1
ATOM 642 O O . THR A 1 78 ? -5.786 -1.189 -11.827 1.00 84.94 78 THR A O 1
ATOM 645 N N . ASP A 1 79 ? -5.368 0.080 -13.639 1.00 77.44 79 ASP A N 1
ATOM 646 C CA . ASP A 1 79 ? -5.897 -0.879 -14.622 1.00 77.44 79 ASP A CA 1
ATOM 647 C C . ASP A 1 79 ? -5.176 -2.238 -14.573 1.00 77.44 79 ASP A C 1
ATOM 649 O O . ASP A 1 79 ? -5.789 -3.282 -14.776 1.00 77.44 79 ASP A O 1
ATOM 653 N N . GLY A 1 80 ? -3.896 -2.251 -14.178 1.00 80.62 80 GLY A N 1
ATOM 654 C CA . GLY A 1 80 ? -3.121 -3.474 -13.919 1.00 80.62 80 GLY A CA 1
ATOM 655 C C . GLY A 1 80 ? -3.473 -4.193 -12.608 1.00 80.62 80 GLY A C 1
ATOM 656 O O . GLY A 1 80 ? -2.812 -5.155 -12.232 1.00 80.62 80 GLY A O 1
ATOM 657 N N . GLY A 1 81 ? -4.473 -3.720 -11.861 1.00 82.19 81 GLY A N 1
ATOM 658 C CA . GLY A 1 81 ? -4.927 -4.340 -10.616 1.00 82.19 81 GLY A CA 1
ATOM 659 C C . GLY A 1 81 ? -4.081 -4.023 -9.379 1.00 82.19 81 GLY A C 1
ATOM 660 O O . GLY A 1 81 ? -4.348 -4.571 -8.307 1.00 82.19 81 GLY A O 1
ATOM 661 N N . HIS A 1 82 ? -3.100 -3.126 -9.491 1.00 87.06 82 HIS A N 1
ATOM 662 C CA . HIS A 1 82 ? -2.251 -2.699 -8.379 1.00 87.06 82 HIS A CA 1
ATOM 663 C C . HIS A 1 82 ? -2.878 -1.529 -7.611 1.00 87.06 82 HIS A C 1
ATOM 665 O O . HIS A 1 82 ? -3.614 -0.725 -8.176 1.00 87.06 82 HIS A O 1
ATOM 671 N N . TYR A 1 83 ? -2.565 -1.403 -6.319 1.00 91.12 83 TYR A N 1
ATOM 672 C CA . TYR A 1 83 ? -2.995 -0.256 -5.514 1.00 91.12 83 TYR A CA 1
ATOM 673 C C . TYR A 1 83 ? -1.912 0.821 -5.450 1.00 91.12 83 TYR A C 1
ATOM 675 O O . TYR A 1 83 ? -0.726 0.527 -5.286 1.00 91.12 83 TYR A O 1
ATOM 683 N N . ARG A 1 84 ? -2.356 2.074 -5.525 1.00 91.38 84 ARG A N 1
ATOM 684 C CA . ARG A 1 84 ? -1.574 3.297 -5.347 1.00 91.38 84 ARG A CA 1
ATOM 685 C C . ARG A 1 84 ? -2.169 4.093 -4.188 1.00 91.38 84 ARG A C 1
ATOM 687 O O . ARG A 1 84 ? -3.353 4.412 -4.207 1.00 91.38 84 ARG A O 1
ATOM 694 N N . ILE A 1 85 ? -1.366 4.412 -3.184 1.00 92.75 85 ILE A N 1
ATOM 695 C CA . ILE A 1 85 ? -1.796 5.060 -1.937 1.00 92.75 85 ILE A CA 1
ATOM 696 C C . ILE A 1 85 ? -1.199 6.457 -1.906 1.00 92.75 85 ILE A C 1
ATOM 698 O O . ILE A 1 85 ? 0.011 6.583 -2.065 1.00 92.75 85 ILE A O 1
ATOM 702 N N . LYS A 1 86 ? -1.996 7.510 -1.701 1.00 90.38 86 LYS A N 1
ATOM 703 C CA . LYS A 1 86 ? -1.399 8.843 -1.572 1.00 90.38 86 LYS A CA 1
ATOM 704 C C . LYS A 1 86 ? -0.627 8.949 -0.262 1.00 90.38 86 LYS A C 1
ATOM 706 O O . LYS A 1 86 ? -1.137 8.518 0.768 1.00 90.38 86 LYS A O 1
ATOM 711 N N . ARG A 1 87 ? 0.553 9.577 -0.272 1.00 88.88 87 ARG A N 1
ATOM 712 C CA . ARG A 1 87 ? 1.348 9.771 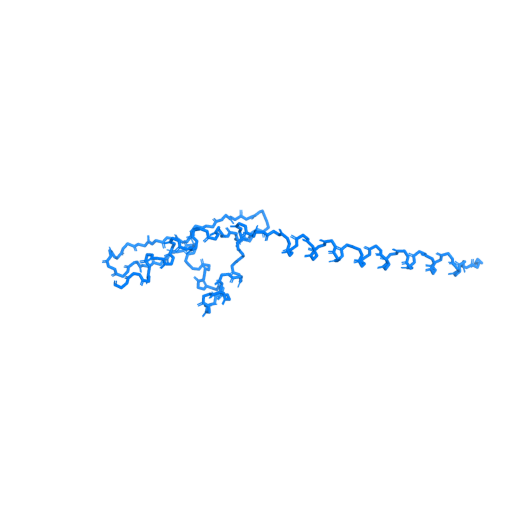0.958 1.00 88.88 87 ARG A CA 1
ATOM 713 C C . ARG A 1 87 ? 0.539 10.480 2.056 1.00 88.88 87 ARG A C 1
ATOM 715 O O . ARG A 1 87 ? 0.454 9.969 3.164 1.00 88.88 87 ARG A O 1
ATOM 722 N N . LYS A 1 88 ? -0.179 11.551 1.705 1.00 89.00 88 LYS A N 1
ATOM 723 C CA . LYS A 1 88 ? -1.074 12.266 2.631 1.00 89.00 88 LYS A CA 1
ATOM 724 C C . LYS A 1 88 ? -2.178 11.377 3.224 1.00 89.00 88 LYS A C 1
ATOM 726 O O . LYS A 1 88 ? -2.477 11.478 4.406 1.00 89.00 88 LYS A O 1
ATOM 731 N N . ASP A 1 89 ? -2.769 10.488 2.421 1.00 91.19 89 ASP A N 1
ATOM 732 C CA . ASP A 1 89 ? -3.804 9.565 2.909 1.00 91.19 89 ASP A CA 1
ATO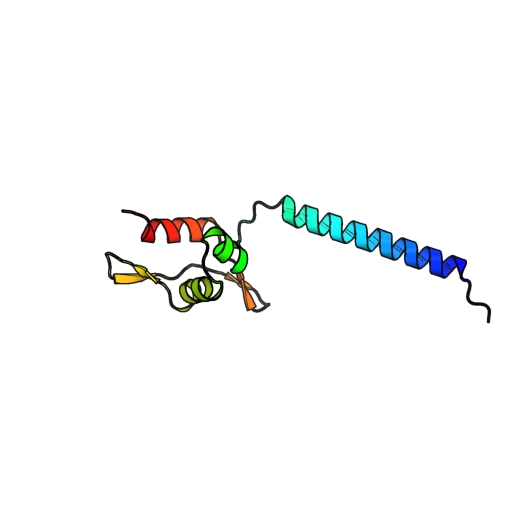M 733 C C . ASP A 1 89 ? -3.221 8.550 3.905 1.00 91.19 89 ASP A C 1
ATOM 735 O O . ASP A 1 89 ? -3.881 8.195 4.881 1.00 91.19 89 ASP A O 1
ATOM 739 N N . LEU A 1 90 ? -1.979 8.098 3.683 1.00 92.44 90 LEU A N 1
ATOM 740 C CA . LEU A 1 90 ? -1.258 7.232 4.616 1.00 92.44 90 LEU A CA 1
ATOM 741 C C . LEU A 1 90 ? -0.944 7.948 5.936 1.00 92.44 90 LEU A C 1
ATOM 743 O O . LEU A 1 90 ? -1.131 7.361 7.000 1.00 92.44 90 LEU A O 1
ATOM 747 N N . GLU A 1 91 ? -0.483 9.196 5.869 1.00 91.31 91 GLU A N 1
ATOM 748 C CA . GLU A 1 91 ? -0.180 10.028 7.040 1.00 91.31 91 GLU A CA 1
ATOM 749 C C . GLU A 1 91 ? -1.431 10.238 7.898 1.00 91.31 91 GLU A C 1
ATOM 751 O O . GLU A 1 91 ? -1.442 9.843 9.064 1.00 91.31 91 GLU A O 1
ATOM 756 N N . THR A 1 92 ? -2.524 10.726 7.297 1.00 90.44 92 THR A N 1
ATOM 757 C CA . THR A 1 92 ? -3.809 10.899 7.993 1.00 90.44 92 THR A CA 1
ATOM 758 C C . THR A 1 92 ? -4.329 9.578 8.555 1.00 90.44 92 THR A C 1
ATOM 760 O O . THR A 1 92 ? -4.846 9.536 9.669 1.00 90.44 92 THR A O 1
ATOM 763 N N . PHE A 1 93 ? -4.187 8.471 7.817 1.00 91.81 93 PHE A N 1
ATOM 764 C CA . PHE A 1 93 ? -4.570 7.161 8.334 1.00 91.81 93 PHE A CA 1
ATOM 765 C C . PHE A 1 93 ? -3.745 6.793 9.567 1.00 91.81 93 PHE A C 1
ATOM 767 O O . PHE A 1 93 ? -4.324 6.376 10.561 1.00 91.81 93 PHE A O 1
ATOM 774 N N . ASN A 1 94 ? -2.423 6.963 9.541 1.00 90.06 94 ASN A N 1
ATOM 775 C CA . ASN A 1 94 ? -1.561 6.620 10.670 1.00 90.06 94 ASN A CA 1
ATOM 776 C C . ASN A 1 94 ? -1.864 7.451 11.918 1.00 90.06 94 ASN A C 1
ATOM 778 O O . ASN A 1 94 ? -1.957 6.865 12.996 1.00 90.06 94 ASN A O 1
ATOM 782 N N . GLU A 1 95 ? -2.089 8.759 11.780 1.00 90.94 95 GLU A N 1
ATOM 783 C CA . GLU A 1 95 ? -2.449 9.654 12.891 1.00 90.94 95 GLU A CA 1
ATOM 784 C C . GLU A 1 95 ? -3.666 9.143 13.682 1.00 90.94 95 GLU A C 1
ATOM 786 O O . GLU A 1 95 ? -3.655 9.134 14.915 1.00 90.94 95 GLU A O 1
ATOM 791 N N . LEU A 1 96 ? -4.675 8.599 12.988 1.00 87.69 96 LEU A N 1
ATOM 792 C CA . LEU A 1 96 ? -5.874 8.017 13.609 1.00 87.69 96 LEU A CA 1
ATOM 793 C C . LEU A 1 96 ? -5.583 6.791 14.493 1.00 87.69 96 LEU A C 1
ATOM 795 O O . LEU A 1 96 ? -6.410 6.415 15.321 1.00 87.69 96 LEU A O 1
ATOM 799 N N . PHE A 1 97 ? -4.439 6.127 14.321 1.00 85.25 97 PHE A N 1
ATOM 800 C CA . PHE A 1 97 ? -4.078 4.927 15.086 1.00 85.25 97 PHE A CA 1
ATOM 801 C C . PHE A 1 97 ? -2.855 5.111 15.987 1.00 85.25 97 PHE A C 1
ATOM 803 O O . PHE A 1 97 ? -2.535 4.185 16.736 1.00 85.25 97 PHE A O 1
ATOM 810 N N . THR A 1 98 ? -2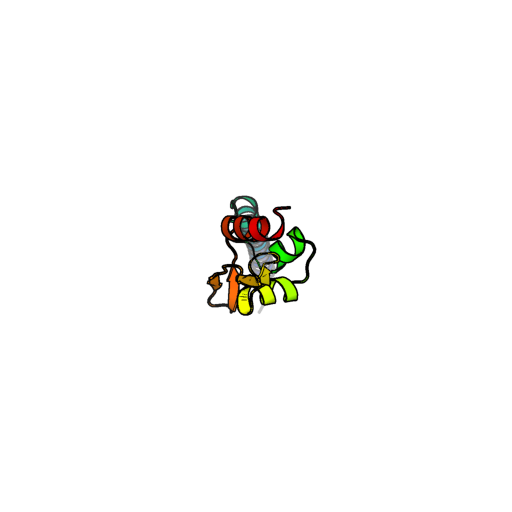.173 6.255 15.921 1.00 81.75 98 THR A N 1
ATOM 811 C CA . THR A 1 98 ? -0.981 6.558 16.727 1.00 81.75 98 THR A CA 1
ATOM 812 C C . THR A 1 98 ? -1.203 7.654 17.763 1.00 81.75 98 THR A C 1
ATOM 814 O O . THR A 1 98 ? -0.382 7.752 18.676 1.00 81.75 98 THR A O 1
ATOM 817 N N . SER A 1 99 ? -2.294 8.430 17.684 1.00 59.97 99 SER A N 1
ATOM 818 C CA . SER A 1 99 ? -2.633 9.415 18.717 1.00 59.97 99 SER A CA 1
ATOM 819 C C . SER A 1 99 ? -2.900 8.706 20.052 1.00 59.97 99 SER A C 1
ATOM 821 O O . SER A 1 99 ? -3.920 8.032 20.222 1.00 59.97 99 SER A O 1
ATOM 823 N N . LYS A 1 100 ? -1.928 8.816 20.962 1.00 50.56 100 LYS A N 1
ATOM 824 C CA . LYS A 1 100 ? -2.001 8.382 22.362 1.00 50.56 100 LYS A CA 1
ATOM 825 C C . LYS A 1 100 ? -2.728 9.411 23.211 1.00 50.56 100 LYS A C 1
ATOM 827 O O . LYS A 1 100 ? -2.566 10.615 22.918 1.00 50.56 100 LYS A O 1
#

Secondary structure (DSSP, 8-state):
----HHHHHHHHHHHHHHHHHHHHHHHHHHHS---SEEEHHHHHHHHT--HHHHHHHHHT-EE-TTT--EEPPP-EEPTTS-EEEEHHHHHHHHHHHH--

Sequence (100 aa):
MEVHIPELTKLLTQVDLLSNQLSRMERLFFEKQDKPFLTVTDVATELRLSDYTIKAWINKGRKHPQTRKVIKLNAVKTDGGHYRIKRKDLETFNELFTSK

Mean predicted aligned error: 12.28 Å